Protein AF-A0A077NS39-F1 (afdb_monomer)

InterPro domains:
  IPR007374 ASCH domain [PF04266] (11-52)
  IPR015947 PUA-like superfamily [SSF88697] (11-52)

Solvent-accessible surface area (backbone atoms only — not co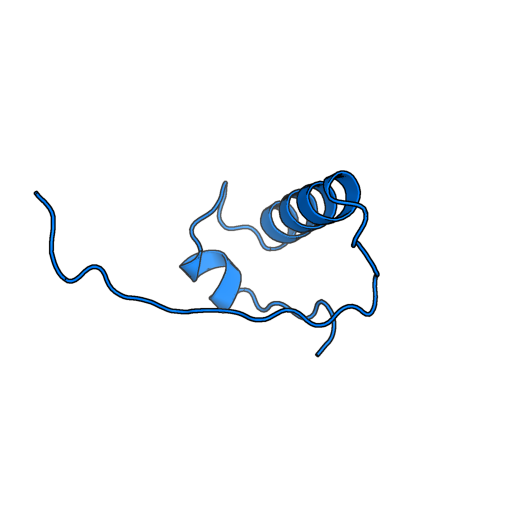mparable to full-atom values): 3679 Å² total; per-residue (Å²): 100,53,83,76,77,50,74,65,59,45,54,70,72,60,52,92,86,59,39,64,68,56,54,52,51,54,52,48,55,49,31,52,73,73,69,70,61,53,89,72,42,68,76,87,84,86,88,86,80,87,88,80,80,137

Structure (mmCIF, N/CA/C/O backbone):
data_AF-A0A077NS39-F1
#
_entry.id   AF-A0A077NS39-F1
#
loop_
_atom_site.group_PDB
_atom_site.id
_atom_site.type_symbol
_atom_site.label_atom_id
_atom_site.label_alt_id
_atom_site.label_comp_id
_atom_site.label_asym_id
_atom_site.label_entity_id
_atom_site.label_seq_id
_atom_site.pdbx_PDB_ins_code
_atom_site.Cartn_x
_atom_site.Cartn_y
_atom_site.Cartn_z
_atom_site.occupancy
_atom_site.B_iso_or_equiv
_atom_site.auth_seq_id
_atom_site.auth_comp_id
_atom_site.auth_asym_id
_atom_site.auth_atom_id
_atom_site.pdbx_PDB_model_num
ATOM 1 N N . MET A 1 1 ? -9.905 -0.944 -14.246 1.00 45.53 1 MET A N 1
ATOM 2 C CA . MET A 1 1 ? -9.370 0.044 -13.286 1.00 45.53 1 MET A CA 1
ATOM 3 C C . MET A 1 1 ? -7.924 -0.320 -12.998 1.00 45.53 1 MET A C 1
ATOM 5 O O . MET A 1 1 ? -7.692 -1.281 -12.289 1.00 45.53 1 MET A O 1
ATOM 9 N N . SER A 1 2 ? -6.972 0.372 -13.630 1.00 57.84 2 SER A N 1
ATOM 10 C CA . SER A 1 2 ? -5.528 0.116 -13.509 1.00 57.84 2 SER A CA 1
ATOM 11 C C . SER A 1 2 ? -4.996 0.466 -12.110 1.00 57.84 2 SER A C 1
ATOM 13 O O . SER A 1 2 ? -5.735 1.038 -11.312 1.00 57.84 2 SER A O 1
ATOM 15 N N . TRP A 1 3 ? -3.719 0.168 -11.834 1.00 65.56 3 TRP A N 1
ATOM 16 C CA . TRP A 1 3 ? -2.914 0.407 -10.611 1.00 65.56 3 TRP A CA 1
ATOM 17 C C . TRP A 1 3 ? -2.916 1.830 -9.989 1.00 65.56 3 TRP A C 1
ATOM 19 O O . TRP A 1 3 ? -2.042 2.198 -9.197 1.00 65.56 3 TRP A O 1
ATOM 29 N N . GLN A 1 4 ? -3.893 2.668 -10.313 1.00 68.00 4 GLN A N 1
ATOM 30 C CA . GLN A 1 4 ? -4.152 3.979 -9.734 1.00 68.00 4 GLN A CA 1
ATOM 31 C C . GLN A 1 4 ? -4.773 3.869 -8.330 1.00 68.00 4 GLN A C 1
ATOM 33 O O . GLN A 1 4 ? -5.810 4.467 -8.048 1.00 68.00 4 GLN A O 1
ATOM 38 N N . ALA A 1 5 ? -4.121 3.136 -7.425 1.00 70.75 5 ALA A N 1
ATOM 39 C CA . ALA A 1 5 ? -4.397 3.265 -6.000 1.00 70.75 5 ALA A CA 1
ATOM 40 C C . ALA A 1 5 ? -4.088 4.704 -5.554 1.00 70.75 5 ALA A C 1
ATOM 42 O O . ALA A 1 5 ? -3.085 5.303 -5.967 1.00 70.75 5 ALA A O 1
ATOM 43 N N . SER A 1 6 ? -4.970 5.268 -4.733 1.00 77.81 6 SER A N 1
ATOM 44 C CA . SER A 1 6 ? -4.788 6.591 -4.135 1.00 77.81 6 SER A CA 1
ATOM 45 C C . SER A 1 6 ? -4.187 6.468 -2.734 1.00 77.81 6 SER A C 1
ATOM 47 O O . SER A 1 6 ? -4.366 5.451 -2.068 1.00 77.81 6 SER A O 1
ATOM 49 N N . TRP A 1 7 ? -3.550 7.539 -2.248 1.00 71.94 7 TRP A N 1
ATOM 50 C CA . TRP A 1 7 ? -3.016 7.643 -0.877 1.00 71.94 7 TRP A CA 1
ATOM 51 C C . TRP A 1 7 ? -4.037 7.335 0.230 1.00 71.94 7 TRP A C 1
ATOM 53 O O . TRP A 1 7 ? -3.660 7.138 1.379 1.00 71.94 7 TRP A O 1
ATOM 63 N N . TYR A 1 8 ? -5.332 7.366 -0.086 1.00 79.62 8 TYR A N 1
ATOM 64 C CA . TYR A 1 8 ? -6.400 7.049 0.854 1.00 79.62 8 TYR A CA 1
ATOM 65 C C . TYR A 1 8 ? -6.553 5.543 1.086 1.00 79.62 8 TYR A C 1
ATOM 67 O O . TYR A 1 8 ? -6.701 5.131 2.230 1.00 79.62 8 TYR A O 1
ATOM 75 N N . LEU A 1 9 ? -6.489 4.737 0.020 1.00 82.06 9 LEU A N 1
ATOM 76 C CA . LEU A 1 9 ? -6.642 3.278 0.101 1.00 82.06 9 LEU A CA 1
ATOM 77 C C . LEU A 1 9 ? -5.476 2.656 0.871 1.00 82.06 9 LEU A C 1
ATOM 79 O O . LEU A 1 9 ? -5.668 1.864 1.782 1.00 82.06 9 LEU A O 1
ATOM 83 N N . GLU A 1 10 ? -4.274 3.138 0.587 1.00 83.25 10 GLU A N 1
ATOM 84 C CA . GLU A 1 10 ? -3.046 2.666 1.214 1.00 83.25 10 GLU A CA 1
ATOM 85 C C . GLU A 1 10 ? -3.031 2.865 2.739 1.00 83.25 10 GLU A C 1
ATOM 87 O O . GLU A 1 10 ? -2.725 1.957 3.508 1.00 83.25 10 GLU A O 1
ATOM 92 N N . LYS A 1 11 ? -3.482 4.038 3.198 1.00 87.31 11 LYS A N 1
ATOM 93 C CA . LYS A 1 11 ? -3.628 4.326 4.631 1.00 87.31 11 LYS A CA 1
ATOM 94 C C . LYS A 1 11 ? -4.702 3.485 5.311 1.00 87.31 11 LYS A C 1
ATOM 96 O O . LYS A 1 11 ? -4.627 3.309 6.523 1.00 87.31 11 LYS A O 1
ATOM 101 N N . LYS A 1 12 ? -5.714 3.036 4.564 1.00 89.62 12 LYS A N 1
ATOM 102 C CA . LYS A 1 12 ? -6.779 2.182 5.095 1.00 89.62 12 LYS A CA 1
ATOM 103 C C . LYS A 1 12 ? -6.327 0.743 5.273 1.00 89.62 12 LYS A C 1
ATOM 105 O O . LYS A 1 12 ? -6.696 0.139 6.271 1.00 89.62 12 LYS A O 1
ATOM 110 N N . GLU A 1 13 ? -5.519 0.230 4.351 1.00 90.50 13 GLU A N 1
ATOM 111 C CA . GLU A 1 13 ? -4.913 -1.096 4.499 1.00 90.50 13 GLU A CA 1
ATOM 112 C C . GLU A 1 13 ? -3.874 -1.122 5.628 1.00 90.50 13 GLU A C 1
ATOM 114 O O . GLU A 1 13 ? -3.717 -2.134 6.306 1.00 90.50 13 GLU A O 1
ATOM 119 N N . GLY A 1 14 ? -3.233 0.020 5.908 1.00 92.69 14 GLY A N 1
ATOM 120 C CA . GLY A 1 14 ? -2.431 0.195 7.120 1.00 92.69 14 GLY A CA 1
ATOM 121 C C . GLY A 1 14 ? -1.089 -0.541 7.083 1.00 92.69 14 GLY A C 1
ATOM 122 O O . GLY A 1 14 ? -0.529 -0.851 8.136 1.00 92.69 14 GLY A O 1
ATOM 123 N N . GLU A 1 15 ? -0.580 -0.836 5.886 1.00 90.06 15 GLU A N 1
ATOM 124 C CA . GLU A 1 15 ? 0.644 -1.608 5.687 1.00 90.06 15 GLU A CA 1
A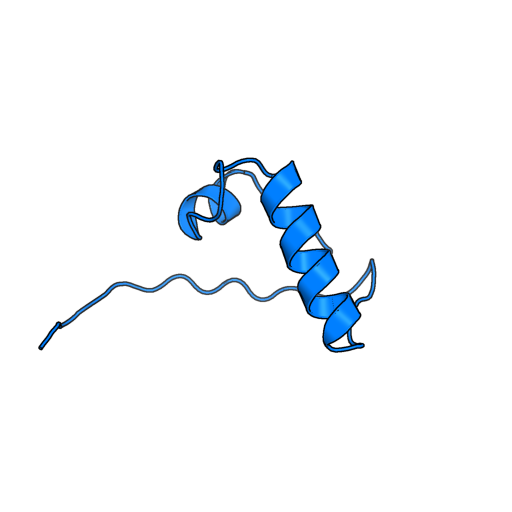TOM 125 C C . GLU A 1 15 ? 1.920 -0.761 5.832 1.00 90.06 15 GLU A C 1
ATOM 127 O O . GLU A 1 15 ? 1.992 0.394 5.408 1.00 90.06 15 GLU A O 1
ATOM 132 N N . GLY A 1 16 ? 2.971 -1.368 6.392 1.00 92.06 16 GLY A N 1
ATOM 133 C CA . GLY A 1 16 ? 4.321 -0.798 6.411 1.00 92.06 16 GLY A CA 1
ATOM 134 C C . GLY A 1 16 ? 4.417 0.607 7.012 1.00 92.06 16 GLY A C 1
ATOM 135 O O . GLY A 1 16 ? 4.064 0.828 8.170 1.00 92.06 16 GLY A O 1
ATOM 136 N N . ASP A 1 17 ? 4.974 1.541 6.235 1.00 94.94 17 ASP A N 1
ATOM 137 C CA . ASP A 1 17 ? 5.195 2.942 6.619 1.00 94.94 17 ASP A CA 1
ATOM 138 C C . ASP A 1 17 ? 4.095 3.905 6.138 1.00 94.94 17 ASP A C 1
ATOM 140 O O . ASP A 1 17 ? 4.253 5.123 6.265 1.00 94.94 17 ASP A O 1
ATOM 144 N N . LEU A 1 18 ? 2.976 3.374 5.629 1.00 90.69 18 LEU A N 1
ATOM 145 C CA . LEU A 1 18 ? 1.861 4.144 5.066 1.00 90.69 18 LEU A CA 1
ATOM 146 C C . LEU A 1 18 ? 2.287 5.051 3.895 1.00 90.69 18 LEU A C 1
ATOM 148 O O . LEU A 1 18 ? 1.778 6.174 3.745 1.00 90.69 18 LEU A O 1
ATOM 152 N N . SER A 1 19 ? 3.286 4.607 3.123 1.00 90.62 19 SER A N 1
ATOM 153 C CA . SER A 1 19 ? 3.683 5.240 1.873 1.00 90.62 19 SER A CA 1
ATOM 154 C C . SER A 1 19 ? 3.163 4.485 0.648 1.00 90.62 19 SER A C 1
ATOM 156 O O . SER A 1 19 ? 3.437 3.304 0.433 1.00 90.62 19 SER A O 1
ATOM 158 N N . LEU A 1 20 ? 2.546 5.223 -0.282 1.00 88.88 20 LEU A N 1
ATOM 159 C CA . LEU A 1 20 ? 2.094 4.685 -1.571 1.00 88.88 20 LEU A CA 1
ATOM 160 C C . LEU A 1 20 ? 3.205 3.938 -2.332 1.00 88.88 20 LEU A C 1
ATOM 162 O O . LEU A 1 20 ? 2.925 3.031 -3.113 1.00 88.88 20 LEU A O 1
ATOM 166 N N .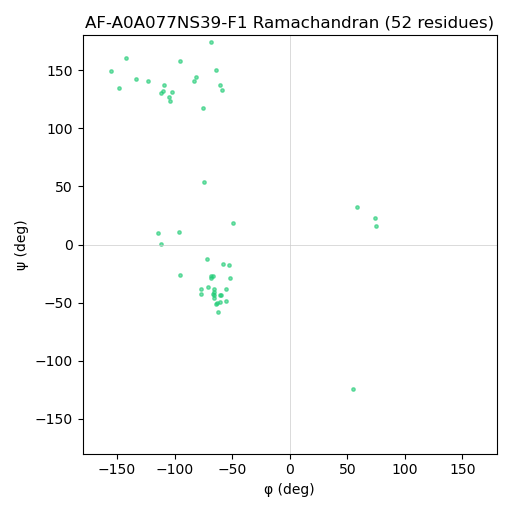 SER A 1 21 ? 4.468 4.321 -2.124 1.00 91.50 21 SER A N 1
ATOM 167 C CA . SER A 1 21 ? 5.635 3.605 -2.643 1.00 91.50 21 SER A CA 1
ATOM 168 C C . SER A 1 21 ? 5.815 2.215 -2.040 1.00 91.5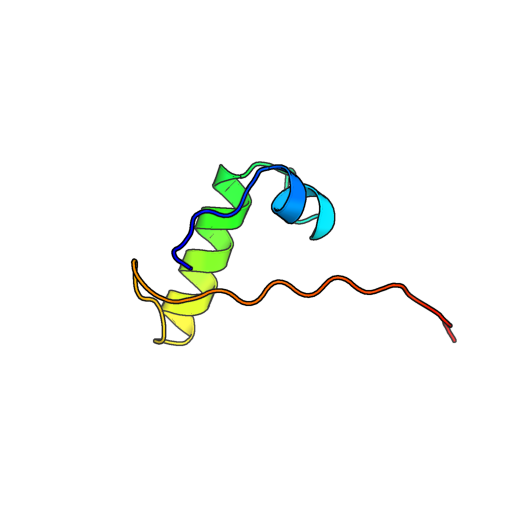0 21 SER A C 1
ATOM 170 O O . SER A 1 21 ? 6.082 1.279 -2.792 1.00 91.50 21 SER A O 1
ATOM 172 N N . TYR A 1 22 ? 5.693 2.081 -0.718 1.00 92.38 22 TYR A N 1
ATOM 173 C CA . TYR A 1 22 ? 5.805 0.801 -0.029 1.00 92.38 22 TYR A CA 1
ATOM 174 C C . TYR A 1 22 ? 4.678 -0.131 -0.463 1.00 92.38 22 TYR A C 1
ATOM 176 O O . TYR A 1 22 ? 4.947 -1.218 -0.968 1.00 92.38 22 TYR A O 1
ATOM 184 N N . TRP A 1 23 ? 3.435 0.346 -0.395 1.00 93.12 23 TRP A N 1
ATOM 185 C CA . TRP A 1 23 ? 2.262 -0.426 -0.797 1.00 93.12 23 TRP A CA 1
ATOM 186 C C . TRP A 1 23 ? 2.350 -0.940 -2.230 1.00 93.12 23 TRP A C 1
ATOM 188 O O . TRP A 1 23 ? 2.185 -2.133 -2.468 1.00 93.12 23 TRP A O 1
ATOM 198 N N . ARG A 1 24 ? 2.701 -0.071 -3.194 1.00 91.75 24 ARG A N 1
ATOM 199 C CA . ARG A 1 24 ? 2.848 -0.480 -4.602 1.00 91.75 24 ARG A CA 1
ATOM 200 C C . ARG A 1 24 ? 3.904 -1.561 -4.769 1.00 91.75 24 ARG A C 1
ATOM 202 O O . ARG A 1 24 ? 3.678 -2.512 -5.509 1.00 91.75 24 ARG A O 1
ATOM 209 N N . LYS A 1 25 ? 5.047 -1.402 -4.100 1.00 94.12 25 LYS A N 1
ATOM 210 C CA . LYS A 1 25 ? 6.149 -2.359 -4.173 1.00 94.12 25 LYS A CA 1
ATOM 211 C C . LYS A 1 25 ? 5.724 -3.718 -3.622 1.00 94.12 25 LYS A C 1
ATOM 213 O O . LYS A 1 25 ? 5.937 -4.726 -4.288 1.00 94.12 25 LYS A O 1
ATOM 218 N N . GLU A 1 26 ? 5.137 -3.756 -2.432 1.00 96.00 26 GLU A N 1
ATOM 219 C CA . GLU A 1 26 ? 4.787 -5.026 -1.794 1.00 96.00 26 GLU A CA 1
ATOM 220 C C . GLU A 1 26 ? 3.610 -5.721 -2.491 1.00 96.00 26 GLU A C 1
ATOM 222 O O . GLU A 1 26 ? 3.668 -6.933 -2.709 1.00 96.00 26 GLU A O 1
ATOM 227 N N . HIS A 1 27 ? 2.617 -4.971 -2.974 1.00 94.81 27 HIS A N 1
ATOM 228 C CA . HIS A 1 27 ? 1.535 -5.527 -3.789 1.00 94.81 27 HIS A CA 1
ATOM 229 C C . HIS A 1 27 ? 2.035 -6.057 -5.139 1.00 94.81 27 HIS A C 1
ATOM 231 O O . HIS A 1 27 ? 1.635 -7.142 -5.561 1.00 94.81 27 HIS A O 1
ATOM 237 N N . GLN A 1 28 ? 2.952 -5.355 -5.813 1.00 94.75 28 GLN A N 1
ATOM 238 C CA . GLN A 1 28 ? 3.590 -5.879 -7.024 1.00 94.75 28 GLN A CA 1
ATOM 239 C C . GLN A 1 28 ? 4.359 -7.175 -6.728 1.00 94.75 28 GLN A C 1
ATOM 241 O O . GLN A 1 28 ? 4.119 -8.178 -7.397 1.00 94.75 28 GLN A O 1
ATOM 246 N N . ASN A 1 29 ? 5.205 -7.194 -5.689 1.00 97.00 29 ASN A N 1
ATOM 247 C CA . ASN A 1 29 ? 5.941 -8.395 -5.274 1.00 97.00 29 ASN A CA 1
ATOM 248 C C . ASN A 1 29 ? 4.999 -9.578 -4.991 1.00 97.00 29 ASN A C 1
ATOM 250 O O . ASN A 1 29 ? 5.331 -10.730 -5.282 1.00 97.00 29 ASN A O 1
ATOM 254 N N . PHE A 1 30 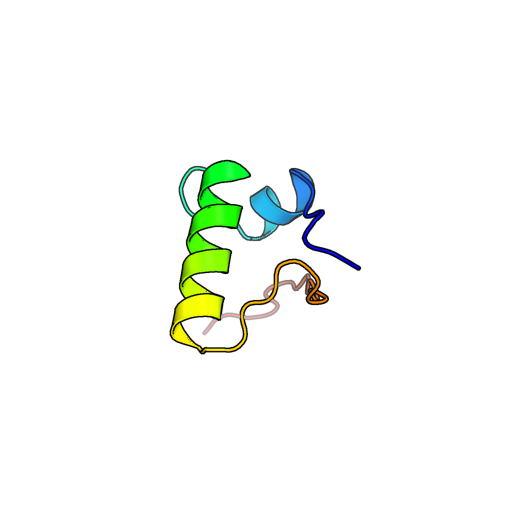? 3.838 -9.308 -4.387 1.00 96.06 30 PHE A N 1
ATOM 255 C CA . PHE A 1 30 ? 2.809 -10.309 -4.132 1.00 96.06 30 PHE A CA 1
ATOM 256 C C . PHE A 1 30 ? 2.281 -10.906 -5.442 1.00 96.06 30 PHE A C 1
ATOM 258 O O . PHE A 1 30 ? 2.418 -12.111 -5.649 1.00 96.06 30 PHE A O 1
ATOM 265 N N . PHE A 1 31 ? 1.751 -10.088 -6.356 1.00 96.12 31 PHE A N 1
ATOM 266 C CA . PHE A 1 31 ? 1.170 -10.600 -7.602 1.00 96.12 31 PHE A CA 1
ATOM 267 C C . PHE A 1 31 ? 2.212 -11.191 -8.561 1.00 96.12 31 PHE A C 1
ATOM 269 O O . PHE A 1 31 ? 1.880 -12.071 -9.356 1.00 96.12 31 PHE A O 1
ATOM 276 N N . GLU A 1 32 ? 3.469 -10.741 -8.507 1.00 97.19 32 GLU A N 1
ATOM 277 C CA . GLU A 1 32 ? 4.569 -11.351 -9.263 1.00 97.19 32 GLU A CA 1
ATOM 278 C C . GLU A 1 32 ? 4.853 -12.769 -8.765 1.00 97.19 32 GLU A C 1
ATOM 280 O O . GLU A 1 32 ? 4.991 -13.689 -9.571 1.00 97.19 32 GLU A O 1
ATOM 285 N N . ARG A 1 33 ? 4.879 -12.968 -7.441 1.00 98.00 33 ARG A N 1
ATOM 286 C CA . ARG A 1 33 ? 5.058 -14.293 -6.833 1.00 98.00 33 ARG A CA 1
ATOM 287 C C . ARG A 1 33 ? 3.883 -15.228 -7.122 1.00 98.00 33 ARG A C 1
ATOM 289 O O . ARG A 1 33 ? 4.116 -16.406 -7.374 1.00 98.00 33 ARG A O 1
ATOM 29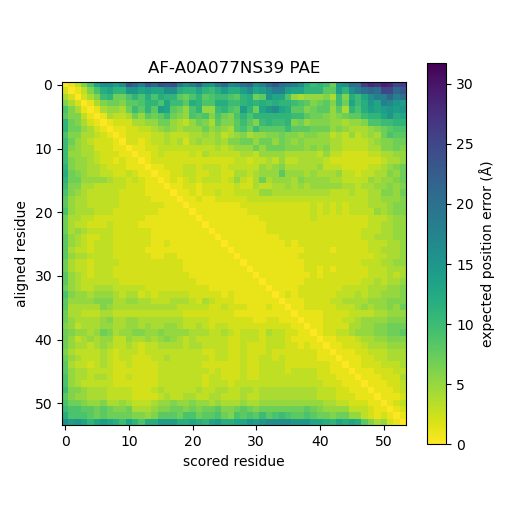6 N N . GLU A 1 34 ? 2.658 -14.709 -7.122 1.00 97.31 34 GLU A N 1
ATOM 297 C CA . GLU A 1 34 ? 1.460 -15.465 -7.517 1.00 97.31 34 GLU A CA 1
ATOM 298 C C . GLU A 1 34 ? 1.399 -15.737 -9.035 1.00 97.31 34 GLU A C 1
ATOM 300 O O . GLU A 1 34 ? 0.609 -16.560 -9.494 1.00 97.31 34 GLU A O 1
ATOM 305 N N . GLY A 1 35 ? 2.244 -15.077 -9.838 1.00 97.31 35 GLY A N 1
ATOM 306 C CA . GLY A 1 35 ? 2.298 -15.249 -11.292 1.00 97.31 35 GLY A CA 1
ATOM 307 C C . GLY A 1 35 ? 1.148 -14.576 -12.048 1.00 97.31 35 GLY A C 1
ATOM 308 O O . GLY A 1 35 ? 0.919 -14.886 -13.217 1.00 97.31 35 GLY A O 1
ATOM 309 N N . THR A 1 36 ? 0.421 -13.663 -11.403 1.00 95.62 36 THR A N 1
ATOM 310 C CA . THR A 1 36 ? -0.759 -12.981 -11.961 1.00 95.62 36 THR A CA 1
ATOM 311 C C . THR A 1 36 ? -0.538 -11.491 -12.209 1.00 95.62 36 THR A C 1
ATOM 313 O O . THR A 1 36 ? -1.458 -10.805 -12.654 1.00 95.62 36 THR A O 1
ATOM 316 N N . TYR A 1 37 ? 0.657 -10.972 -11.914 1.00 94.38 37 TYR A N 1
ATOM 317 C CA . TYR A 1 37 ? 0.969 -9.562 -12.115 1.00 94.38 37 TYR A CA 1
ATOM 318 C C . TYR A 1 37 ? 0.800 -9.137 -13.577 1.00 94.38 37 TYR A C 1
ATOM 320 O O . TYR A 1 37 ? 1.301 -9.766 -14.510 1.00 94.38 37 TYR A O 1
ATOM 328 N N . SER A 1 38 ? 0.127 -8.008 -13.762 1.00 92.31 38 SER A N 1
ATOM 329 C CA . SER A 1 38 ? 0.077 -7.276 -15.020 1.00 92.31 38 SER A CA 1
ATOM 330 C C . SER A 1 38 ? -0.055 -5.794 -14.708 1.00 92.31 38 SER A C 1
ATOM 332 O O . SER A 1 38 ? -0.901 -5.404 -13.906 1.00 92.31 38 SER A O 1
ATOM 334 N N . GLU A 1 39 ? 0.718 -4.949 -15.391 1.00 89.94 39 GLU A N 1
ATOM 335 C CA . GLU A 1 39 ? 0.6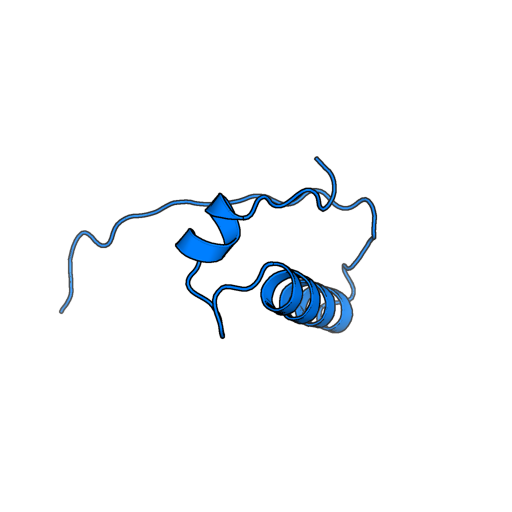40 -3.483 -15.265 1.00 89.94 39 GLU A CA 1
ATOM 336 C C . GLU A 1 39 ? -0.756 -2.918 -15.585 1.00 89.94 39 GLU A C 1
ATOM 338 O O . GLU A 1 39 ? -1.073 -1.785 -15.231 1.00 89.94 39 GLU A O 1
ATOM 343 N N . ASN A 1 40 ? -1.606 -3.706 -16.249 1.00 89.19 40 ASN A N 1
ATOM 344 C CA . ASN A 1 40 ? -2.963 -3.323 -16.629 1.00 89.19 40 ASN A CA 1
ATOM 345 C C . ASN A 1 40 ? -4.046 -4.145 -15.911 1.00 89.19 40 ASN A C 1
ATOM 347 O O . ASN A 1 40 ? -5.209 -4.062 -16.307 1.00 89.19 40 ASN A O 1
ATOM 351 N N . MET A 1 41 ? -3.695 -4.949 -14.898 1.00 91.56 41 MET A N 1
ATOM 352 C CA . MET A 1 41 ? -4.697 -5.704 -14.142 1.00 91.56 41 MET A CA 1
ATOM 353 C C . MET A 1 41 ? -5.643 -4.775 -13.385 1.00 91.56 41 MET A C 1
ATOM 355 O O . MET A 1 41 ? -5.273 -3.669 -12.980 1.00 91.56 41 MET A O 1
ATOM 359 N N . GLU A 1 42 ? -6.874 -5.244 -13.203 1.00 90.12 42 GLU A N 1
ATOM 360 C CA . GLU A 1 42 ? -7.830 -4.577 -12.335 1.00 90.12 42 GLU A CA 1
ATOM 361 C C . GLU A 1 42 ? -7.614 -4.989 -10.885 1.00 90.12 42 GLU A C 1
ATOM 363 O O . GLU A 1 42 ? -7.342 -6.155 -10.601 1.00 90.12 42 GLU A O 1
ATOM 368 N N . LEU A 1 43 ? -7.746 -4.024 -9.978 1.00 89.06 43 LEU A N 1
ATOM 369 C CA . LEU A 1 43 ? -7.705 -4.257 -8.540 1.00 89.06 43 LEU A CA 1
ATOM 370 C C . LEU A 1 43 ? -9.101 -4.066 -7.951 1.00 89.06 43 LEU A C 1
ATOM 372 O O . LEU A 1 43 ? -9.806 -3.115 -8.300 1.00 89.06 43 LEU A O 1
ATOM 376 N N . VAL A 1 44 ? -9.475 -4.966 -7.046 1.00 89.94 44 VAL A N 1
ATOM 377 C CA . VAL A 1 44 ? -10.674 -4.849 -6.215 1.00 89.94 44 VAL A CA 1
ATOM 378 C C . VAL A 1 44 ? -10.213 -4.445 -4.822 1.00 89.94 44 VAL A C 1
ATOM 380 O O . VAL A 1 44 ? -9.381 -5.127 -4.234 1.00 89.94 44 VAL A O 1
ATOM 383 N N . PHE A 1 45 ? -10.737 -3.329 -4.320 1.00 89.88 45 PHE A N 1
ATOM 384 C CA . PHE A 1 45 ? -10.470 -2.850 -2.966 1.00 89.88 45 PHE A CA 1
ATOM 385 C C . PHE A 1 45 ? -11.691 -3.133 -2.100 1.00 89.88 45 PHE A C 1
ATOM 387 O O . PHE A 1 45 ? -12.804 -2.737 -2.458 1.00 89.88 45 PHE A O 1
ATOM 394 N N . GLU A 1 46 ? -11.480 -3.795 -0.968 1.00 91.38 46 GLU A N 1
ATOM 395 C CA . GLU A 1 46 ? -12.531 -4.114 -0.007 1.00 91.38 46 GLU A CA 1
ATOM 396 C C . GLU A 1 46 ? -12.307 -3.316 1.278 1.00 91.38 46 GLU A C 1
ATOM 398 O O . GLU A 1 46 ? -11.211 -3.293 1.831 1.00 91.38 46 GLU A O 1
ATOM 403 N N . GLU A 1 47 ? -13.357 -2.652 1.756 1.00 92.75 47 GLU A N 1
ATOM 404 C CA . GLU A 1 47 ? -13.367 -2.006 3.065 1.00 92.75 47 GLU A CA 1
ATOM 405 C C . GLU A 1 47 ? -14.299 -2.791 3.985 1.00 92.75 47 GLU A C 1
ATOM 407 O O . GLU A 1 47 ? -15.428 -3.111 3.608 1.00 92.75 47 GLU A O 1
ATOM 412 N N . PHE A 1 48 ? -13.835 -3.092 5.193 1.00 94.38 48 PHE A N 1
ATOM 413 C CA . PHE A 1 48 ? -14.595 -3.859 6.171 1.00 94.38 48 PHE A CA 1
ATOM 414 C C . PHE A 1 48 ? -14.366 -3.329 7.587 1.00 94.38 48 PHE A C 1
ATOM 416 O O . PHE A 1 48 ? -13.388 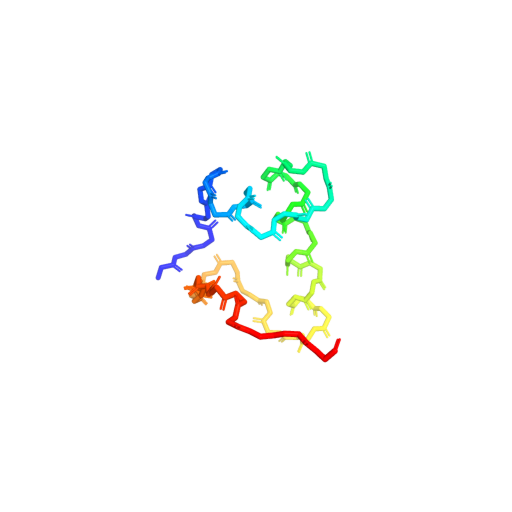-2.635 7.867 1.00 94.38 48 PHE A O 1
ATOM 423 N N . GLU A 1 49 ? -15.284 -3.675 8.485 1.00 95.69 49 GLU A N 1
ATOM 424 C CA . GLU A 1 49 ? -15.227 -3.333 9.904 1.00 95.69 49 GLU A CA 1
ATOM 425 C C . GLU A 1 49 ? -15.285 -4.614 10.743 1.00 95.69 49 GLU A C 1
ATOM 427 O O . GLU A 1 49 ? -16.017 -5.555 10.428 1.00 95.69 49 GLU A O 1
ATOM 432 N N . LEU A 1 50 ? -14.505 -4.651 11.822 1.00 95.19 50 LEU A N 1
ATOM 433 C CA . LEU A 1 50 ? -14.519 -5.748 12.785 1.00 95.19 50 LEU A CA 1
ATOM 434 C C . LEU A 1 50 ? -15.765 -5.640 13.671 1.00 95.19 50 LEU A C 1
ATOM 436 O O . LEU A 1 50 ? -15.911 -4.664 14.405 1.00 95.19 50 LEU A O 1
ATOM 440 N N . ILE A 1 51 ? -16.645 -6.641 13.616 1.00 97.19 51 ILE A N 1
ATOM 441 C CA . ILE A 1 51 ? -17.909 -6.640 14.374 1.00 97.19 51 ILE A CA 1
ATOM 442 C C . ILE A 1 51 ? -17.825 -7.374 15.720 1.00 97.19 51 ILE A C 1
ATOM 444 O O . ILE A 1 51 ? -18.585 -7.054 16.630 1.00 97.19 51 ILE A O 1
ATOM 448 N N . GLU A 1 52 ? -16.913 -8.340 15.859 1.00 95.75 52 GLU A N 1
ATOM 449 C CA . GLU A 1 52 ? -16.739 -9.160 17.064 1.00 95.75 52 GLU A CA 1
ATOM 450 C C . GLU A 1 52 ? -15.306 -9.713 17.140 1.00 95.75 52 GLU A C 1
ATOM 452 O O . GLU A 1 52 ? -14.677 -9.963 16.110 1.00 95.75 52 GLU A O 1
ATOM 457 N N . THR A 1 53 ? -14.801 -9.908 18.362 1.00 94.12 53 THR A N 1
ATOM 458 C CA . THR A 1 53 ? -13.548 -10.615 18.676 1.00 94.12 53 THR A CA 1
ATOM 459 C C . THR A 1 53 ? -13.792 -11.587 19.824 1.00 94.12 53 THR A C 1
ATOM 461 O O . THR A 1 53 ? -14.528 -11.236 20.747 1.00 94.12 53 THR A O 1
ATOM 464 N N . GLU A 1 54 ? -13.163 -12.763 19.780 1.00 88.19 54 GLU A N 1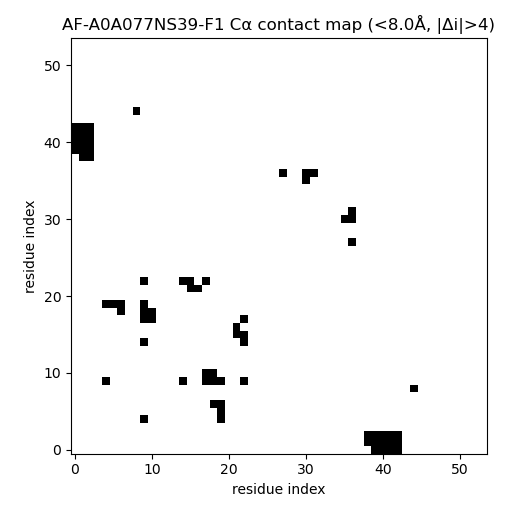
ATOM 465 C CA . GLU A 1 54 ? -13.227 -13.777 20.850 1.00 88.19 54 GLU A CA 1
ATOM 466 C C . GLU A 1 54 ? -12.591 -13.325 22.177 1.00 88.19 54 GLU A C 1
ATOM 468 O O . GLU A 1 54 ? -11.606 -12.547 22.144 1.00 88.19 54 GLU A O 1
#

Radius of gyration: 12.75 Å; Cα contacts (8 Å, |Δi|>4): 36; chains: 1; bounding box: 24×23×38 Å

Mean predicted aligned error: 4.23 Å

Foldseek 3Di:
DFPPDDLVLLVQVVDDPSDPVVVVVVVQVVCVVVVNDDRGDDDDRDDDDDPDDD

pLDDT: mean 88.77, std 10.4, range [45.53, 98.0]

Organism: NCBI:txid1398200

Sequence (54 aa):
MSWQASWYLEKKEGEGDLSLSYWRKEHQNFFEREGTYSENMELVFEEFELIETE

Secondary structure (DSSP, 8-state):
--S---HHHHHHHT-TTS-HHHHHHHHHHHHHHTT---TT--------------